Protein AF-A0A376WYZ1-F1 (afdb_monomer)

Organism: Escherichia coli (NCBI:txid562)

Secondary structure (DSSP, 8-state):
-HHHHHHHHHHHHHHHHHHHHHHHHHHHHHHHHHHHHHHHHHHHHHHHHHHHHHHHHHHHHHHHHHTT-TTTTPBPPHHHHHHHHHHHHHHHHHHS-S--TT--TTTT-----PPPBHHHHHHHHHHHHHHHHHHHHHHHHHHHHHHTT-

Solvent-accessible surface area (backbone atoms only — not comparable to full-atom values): 8487 Å² total; per-residue (Å²): 114,70,67,63,52,52,54,52,49,54,53,51,50,55,53,51,51,53,51,52,53,53,49,50,53,54,52,51,53,50,53,53,49,50,53,52,52,49,53,44,49,52,52,44,50,54,53,39,54,52,43,50,55,52,32,53,53,50,43,53,54,49,50,66,58,45,75,75,45,90,59,31,80,42,66,50,56,67,71,60,52,47,52,53,51,52,50,50,51,52,51,50,60,73,70,49,72,90,82,63,91,77,64,62,71,78,77,65,59,78,77,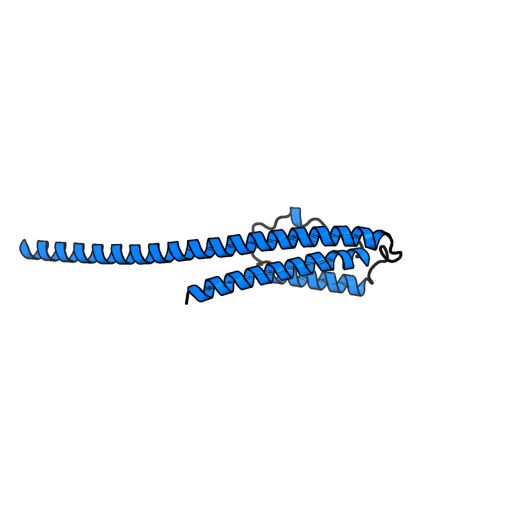71,94,69,77,56,21,48,44,59,55,58,60,45,51,51,55,50,52,40,52,52,52,41,52,50,46,50,52,50,43,52,51,56,54,53,63,73,74,107

Structure (mmCIF, N/CA/C/O backbone):
data_AF-A0A376WYZ1-F1
#
_entry.id   AF-A0A376WYZ1-F1
#
loop_
_atom_site.group_PDB
_atom_site.id
_atom_site.type_symbol
_atom_site.label_atom_id
_atom_site.label_alt_id
_atom_site.label_comp_id
_atom_site.label_asym_id
_atom_site.label_entity_id
_atom_site.label_seq_id
_atom_site.pdbx_PDB_ins_code
_atom_site.Cartn_x
_atom_site.Cartn_y
_atom_site.Cartn_z
_atom_site.occupancy
_atom_site.B_iso_or_equiv
_atom_site.auth_seq_id
_atom_site.auth_comp_id
_atom_site.auth_asym_id
_atom_site.auth_atom_id
_atom_site.pdbx_PDB_model_num
ATOM 1 N N . MET A 1 1 ? -56.264 3.426 46.922 1.00 67.12 1 MET A N 1
ATOM 2 C CA . MET A 1 1 ? -55.802 3.787 45.556 1.00 67.12 1 MET A CA 1
ATOM 3 C C . MET A 1 1 ? -54.559 4.685 45.535 1.00 67.12 1 MET A C 1
ATOM 5 O O . MET A 1 1 ? -53.682 4.413 44.728 1.00 67.12 1 MET A O 1
ATOM 9 N N . LEU A 1 2 ? -54.436 5.714 46.391 1.00 72.94 2 LEU A N 1
ATOM 10 C CA . LEU A 1 2 ? -53.303 6.664 46.359 1.00 72.94 2 LEU A CA 1
ATOM 11 C C . LEU A 1 2 ? -51.923 6.024 46.642 1.00 72.94 2 LEU A C 1
ATOM 13 O O . LEU A 1 2 ? -50.975 6.252 45.901 1.00 72.94 2 LEU A O 1
ATOM 17 N N . LEU A 1 3 ? -51.834 5.163 47.665 1.00 73.00 3 LEU A N 1
ATOM 18 C CA . LEU A 1 3 ? -50.594 4.469 48.050 1.00 73.00 3 LEU A CA 1
ATOM 19 C C . LEU A 1 3 ? -50.049 3.548 46.944 1.00 73.00 3 LEU A C 1
ATOM 21 O O . LEU A 1 3 ? -48.849 3.527 46.695 1.00 73.00 3 LEU A O 1
ATOM 25 N N . GLY A 1 4 ? -50.930 2.846 46.223 1.00 78.25 4 GLY A N 1
ATOM 26 C CA . GLY A 1 4 ? -50.535 2.000 45.090 1.00 78.25 4 GLY A CA 1
ATOM 27 C C . GLY A 1 4 ? -49.986 2.801 43.904 1.00 78.25 4 GLY A C 1
ATOM 28 O O . GLY A 1 4 ? -49.052 2.356 43.246 1.00 78.25 4 GLY A O 1
ATOM 29 N N . ARG A 1 5 ? -50.504 4.015 43.661 1.00 78.62 5 ARG A N 1
ATOM 30 C CA . ARG A 1 5 ? -49.985 4.914 42.613 1.00 78.62 5 ARG A CA 1
ATOM 31 C C . ARG A 1 5 ? -48.605 5.474 42.964 1.00 78.62 5 ARG A C 1
ATOM 33 O O . ARG A 1 5 ? -47.747 5.533 42.090 1.00 78.62 5 ARG A O 1
ATOM 40 N N . LEU A 1 6 ? -48.376 5.828 44.229 1.00 77.62 6 LEU A N 1
ATOM 41 C CA . LEU A 1 6 ? -47.072 6.300 44.712 1.00 77.62 6 LEU A CA 1
ATOM 42 C C . LEU A 1 6 ? -46.001 5.204 44.638 1.00 77.6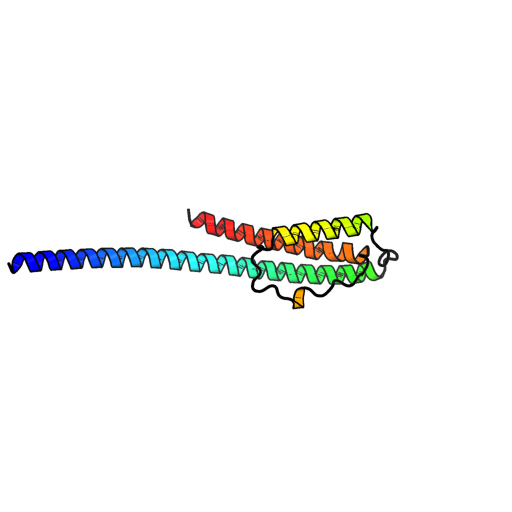2 6 LEU A C 1
ATOM 44 O O . LEU A 1 6 ? -44.900 5.460 44.156 1.00 77.62 6 LEU A O 1
ATOM 48 N N . ALA A 1 7 ? -46.337 3.972 45.033 1.00 79.19 7 ALA A N 1
ATOM 49 C CA . ALA A 1 7 ? -45.430 2.831 44.910 1.00 79.19 7 ALA A CA 1
ATOM 50 C C . ALA A 1 7 ? -45.061 2.541 43.443 1.00 79.19 7 ALA A C 1
ATOM 52 O O . ALA A 1 7 ? -43.892 2.315 43.131 1.00 79.19 7 ALA A O 1
ATOM 53 N N . ASN A 1 8 ? -46.036 2.615 42.531 1.00 84.06 8 ASN A N 1
ATOM 54 C CA . ASN A 1 8 ? -45.800 2.405 41.103 1.00 84.06 8 ASN A CA 1
ATOM 55 C C . ASN A 1 8 ? -44.944 3.527 40.481 1.00 84.06 8 ASN A C 1
ATOM 57 O O . ASN A 1 8 ? -44.079 3.259 39.651 1.00 84.06 8 ASN A O 1
ATOM 61 N N . SER A 1 9 ? -45.135 4.775 40.923 1.00 82.50 9 SER A N 1
ATOM 62 C CA . SER A 1 9 ? -44.313 5.924 40.514 1.00 82.50 9 SER A CA 1
ATOM 63 C C . SER A 1 9 ? -42.859 5.784 40.974 1.00 82.50 9 SER A C 1
ATOM 65 O O . SER A 1 9 ? -41.943 5.994 40.183 1.00 82.50 9 SER A O 1
ATOM 67 N N . ALA A 1 10 ? -42.635 5.380 42.227 1.00 86.62 10 ALA A N 1
ATOM 68 C CA . ALA A 1 10 ? -41.291 5.170 42.765 1.00 86.62 10 ALA A CA 1
ATOM 69 C C . ALA A 1 10 ? -40.564 4.002 42.072 1.00 86.62 10 ALA A C 1
ATOM 71 O O . ALA A 1 10 ? -39.362 4.076 41.821 1.00 86.62 10 ALA A O 1
ATOM 72 N N . ALA A 1 11 ? -41.287 2.933 41.723 1.00 87.50 11 ALA A N 1
ATOM 73 C CA . ALA A 1 11 ? -40.739 1.830 40.936 1.00 87.50 11 ALA A CA 1
ATOM 74 C C . ALA A 1 11 ? -40.356 2.272 39.510 1.00 87.50 11 ALA A C 1
ATOM 76 O O . ALA A 1 11 ? -39.298 1.889 39.013 1.00 87.50 11 ALA A O 1
ATOM 77 N N . GLY A 1 12 ? -41.177 3.119 38.877 1.00 88.00 12 GLY A N 1
ATOM 78 C CA . GLY A 1 12 ? -40.881 3.706 37.568 1.00 88.00 12 GLY A CA 1
ATOM 79 C C . GLY A 1 12 ? -39.640 4.604 37.577 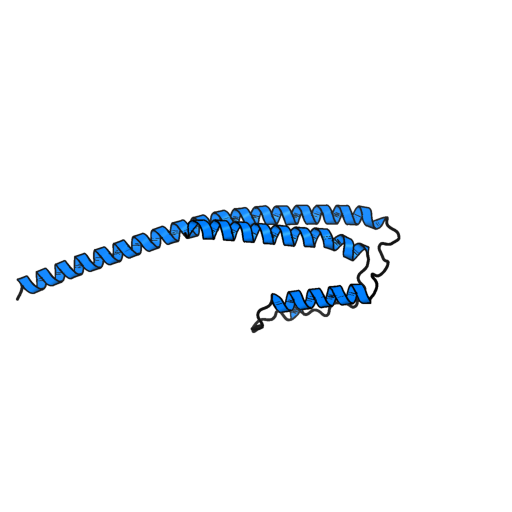1.00 88.00 12 GLY A C 1
ATOM 80 O O . GLY A 1 12 ? -38.802 4.485 36.687 1.00 88.00 12 GLY A O 1
ATOM 81 N N . GLN A 1 13 ? -39.479 5.440 38.607 1.00 88.88 13 GLN A N 1
ATOM 82 C CA . GLN A 1 13 ? -38.301 6.304 38.769 1.00 88.88 13 GLN A CA 1
ATOM 83 C C . GLN A 1 13 ? -37.008 5.496 38.926 1.00 88.88 13 GLN A C 1
ATOM 85 O O . GLN A 1 13 ? -36.051 5.739 38.198 1.00 88.88 13 GLN A O 1
ATOM 90 N N . LYS A 1 14 ? -37.005 4.472 39.790 1.00 91.44 14 LYS A N 1
ATOM 91 C CA . LYS A 1 14 ? -35.838 3.591 39.969 1.00 91.44 14 LYS A CA 1
ATOM 92 C C . LYS A 1 14 ? -35.443 2.866 38.683 1.00 91.44 14 LYS A C 1
ATOM 94 O O . LYS A 1 14 ? -34.259 2.700 38.408 1.00 91.44 14 LYS A O 1
ATOM 99 N N . LYS A 1 15 ? -36.429 2.433 37.890 1.00 92.25 15 LYS A N 1
ATOM 100 C CA . LYS A 1 15 ? -36.178 1.778 36.600 1.00 92.25 15 LYS A CA 1
ATOM 101 C C . LYS A 1 15 ? -35.555 2.746 35.586 1.00 92.25 15 LYS A C 1
ATOM 103 O O . LYS A 1 15 ? -34.621 2.363 34.892 1.00 92.25 15 LYS A O 1
ATOM 108 N N . ALA A 1 16 ? -36.041 3.987 35.530 1.00 91.38 16 ALA A N 1
ATOM 109 C CA . ALA A 1 16 ? -35.491 5.018 34.652 1.00 91.38 16 ALA A CA 1
ATOM 110 C C . ALA A 1 16 ? -34.056 5.413 35.045 1.00 91.38 16 ALA A C 1
ATOM 112 O O . ALA A 1 16 ? -33.207 5.566 34.173 1.00 91.38 16 ALA A O 1
ATOM 113 N N . GLU A 1 17 ? -33.759 5.524 36.343 1.00 92.44 17 GLU A N 1
ATOM 114 C CA . GLU A 1 17 ? -32.396 5.782 36.835 1.00 92.44 17 GLU A CA 1
ATOM 115 C C . GLU A 1 17 ? -31.427 4.661 36.441 1.00 92.44 17 GLU A C 1
ATOM 117 O O . GLU A 1 17 ? -30.357 4.939 35.906 1.00 92.44 17 GLU A O 1
ATOM 122 N N . GLN A 1 18 ? -31.828 3.395 36.612 1.00 93.00 18 GLN A N 1
ATOM 123 C CA . GLN A 1 18 ? -31.018 2.247 36.189 1.00 93.00 18 GLN A CA 1
ATOM 124 C C . GLN A 1 18 ? -30.746 2.236 34.680 1.00 93.00 18 GLN A C 1
ATOM 126 O O . GLN A 1 18 ? -29.638 1.905 34.258 1.00 93.00 18 GLN A O 1
ATOM 131 N N . GLU A 1 19 ? -31.734 2.598 33.860 1.00 93.69 19 GLU A N 1
ATOM 132 C CA . GLU A 1 19 ? -31.561 2.691 32.409 1.00 93.69 19 GLU A CA 1
ATOM 133 C C . GLU A 1 19 ? -30.590 3.814 32.025 1.00 93.69 19 GLU A C 1
ATOM 135 O O . GLU A 1 19 ? -29.683 3.594 31.223 1.00 93.69 19 GLU A O 1
ATOM 140 N N . VAL A 1 20 ? -30.732 4.994 32.635 1.00 94.56 20 VAL A N 1
ATOM 141 C CA . VAL A 1 20 ? -29.827 6.131 32.411 1.00 94.56 20 VAL A CA 1
ATOM 142 C C . VAL A 1 20 ? -28.400 5.789 32.835 1.00 94.56 20 VAL A C 1
ATOM 144 O O . VAL A 1 20 ? -27.456 6.112 32.113 1.00 94.56 20 VAL A O 1
ATOM 147 N N . ASP A 1 21 ? -28.215 5.109 33.964 1.00 94.44 21 ASP A N 1
ATOM 148 C CA . ASP A 1 21 ? -26.889 4.683 34.414 1.00 94.44 21 ASP A CA 1
ATOM 149 C C . ASP A 1 21 ? -26.279 3.627 33.483 1.00 94.44 21 ASP A C 1
ATOM 151 O O . ASP A 1 21 ? -25.097 3.720 33.142 1.00 94.44 21 ASP A O 1
ATOM 155 N N . GLY A 1 22 ? -27.086 2.686 32.981 1.00 93.50 22 GLY A N 1
ATOM 156 C CA . GLY A 1 22 ? -26.661 1.749 31.939 1.00 93.50 22 GLY A CA 1
ATOM 157 C C . GLY A 1 22 ? -26.230 2.464 30.653 1.00 93.50 22 GLY A C 1
ATOM 158 O O . GLY A 1 22 ? -25.159 2.183 30.111 1.00 93.50 22 GLY A O 1
ATOM 159 N N . GLN A 1 23 ? -27.004 3.450 30.193 1.00 93.88 23 GLN A N 1
ATOM 160 C CA . GLN A 1 23 ? -26.651 4.264 29.024 1.00 93.88 23 GLN A CA 1
ATOM 161 C C . GLN A 1 23 ? -25.356 5.057 29.245 1.00 93.88 23 GLN A C 1
ATOM 163 O O . GLN A 1 23 ? -24.499 5.091 28.362 1.00 93.88 23 GLN A O 1
ATOM 168 N N . ARG A 1 24 ? -25.164 5.654 30.428 1.00 93.81 24 ARG A N 1
ATOM 169 C CA . ARG A 1 24 ? -23.930 6.380 30.778 1.00 93.81 24 ARG A CA 1
ATOM 170 C C . ARG A 1 24 ? -22.699 5.484 30.710 1.00 93.81 24 ARG A C 1
ATOM 172 O O . ARG A 1 24 ? -21.672 5.921 30.194 1.00 93.81 24 ARG A O 1
ATOM 179 N N . GLN A 1 25 ? -22.799 4.243 31.184 1.00 93.00 25 GLN A N 1
ATOM 180 C CA . GLN A 1 25 ? -21.703 3.274 31.099 1.00 93.00 25 GLN A CA 1
ATOM 181 C C . GLN A 1 25 ? -21.359 2.930 29.646 1.00 93.00 25 GLN A C 1
ATOM 183 O O . GLN A 1 25 ? -20.184 2.947 29.279 1.00 93.00 25 GLN A O 1
ATOM 188 N N . VAL A 1 26 ? -22.370 2.691 28.802 1.00 93.31 26 VAL A N 1
ATOM 189 C CA . VAL A 1 26 ? -22.168 2.429 27.366 1.00 93.31 26 VAL A CA 1
ATOM 190 C C . VAL A 1 26 ? -21.506 3.623 26.674 1.00 93.31 26 VAL A C 1
ATOM 192 O O . VAL A 1 26 ? -20.541 3.441 25.933 1.00 93.31 26 VAL A O 1
ATOM 195 N N . ILE A 1 27 ? -21.968 4.847 26.945 1.00 93.06 27 ILE A N 1
ATOM 196 C CA . ILE A 1 27 ? -21.393 6.074 26.371 1.00 93.06 27 ILE A CA 1
ATOM 197 C C . ILE A 1 27 ? -19.937 6.252 26.816 1.00 93.06 27 ILE A C 1
ATOM 199 O O . ILE A 1 27 ? -19.079 6.550 25.986 1.00 93.06 27 ILE A O 1
ATOM 203 N N . ALA A 1 28 ? -19.640 6.044 28.101 1.00 91.44 28 ALA A N 1
ATOM 204 C CA . ALA A 1 28 ? -18.282 6.160 28.627 1.00 91.44 28 ALA A CA 1
ATOM 205 C C . ALA A 1 28 ? -17.332 5.132 27.988 1.00 91.44 28 ALA A C 1
ATOM 207 O O . ALA A 1 28 ? -16.237 5.494 27.552 1.00 91.44 28 ALA A O 1
ATOM 208 N N . ALA A 1 29 ? -17.770 3.876 27.860 1.00 90.25 29 ALA A N 1
ATOM 209 C CA . ALA A 1 29 ? -17.004 2.832 27.182 1.00 90.25 29 ALA A CA 1
ATOM 210 C C . ALA A 1 29 ? -16.780 3.164 25.697 1.00 90.25 29 ALA A C 1
ATOM 212 O O . ALA A 1 29 ? -15.668 3.026 25.184 1.00 90.25 29 ALA A O 1
ATOM 213 N N . GLN A 1 30 ? -17.808 3.666 25.009 1.00 90.00 30 GLN A N 1
ATOM 214 C CA . GLN A 1 30 ? -17.704 4.074 23.611 1.00 90.00 30 GLN A CA 1
ATOM 215 C C . GLN A 1 30 ? -16.731 5.248 23.426 1.00 90.00 30 GLN A C 1
ATOM 217 O O . GLN A 1 30 ? -15.904 5.214 22.516 1.00 90.00 30 GLN A O 1
ATOM 222 N N . ALA A 1 31 ? -16.789 6.263 24.292 1.00 92.25 31 ALA A N 1
ATOM 223 C CA . ALA A 1 31 ? -15.896 7.420 24.241 1.00 92.25 31 ALA A CA 1
ATOM 224 C C . ALA A 1 31 ? -14.428 7.027 24.473 1.00 92.25 31 ALA A C 1
ATOM 226 O O . ALA A 1 31 ? -13.546 7.496 23.751 1.00 92.25 31 ALA A O 1
ATOM 227 N N . PHE A 1 32 ? -14.169 6.129 25.431 1.00 90.62 32 PHE A N 1
ATOM 228 C CA . PHE A 1 32 ? -12.833 5.576 25.665 1.00 90.62 32 PHE A CA 1
ATOM 229 C C . PHE A 1 32 ? -12.311 4.831 24.434 1.00 90.62 32 PHE A C 1
ATOM 231 O O . PHE A 1 32 ? -11.196 5.089 23.976 1.00 90.62 32 PHE A O 1
ATOM 238 N N . ASN A 1 33 ? -13.144 3.960 23.859 1.00 90.44 33 ASN A N 1
ATOM 239 C CA . ASN A 1 33 ? -12.796 3.226 22.652 1.00 90.44 33 ASN A CA 1
ATOM 240 C C . ASN A 1 33 ? -12.444 4.194 21.518 1.00 90.44 33 ASN A C 1
ATOM 242 O O . ASN A 1 33 ? -11.337 4.109 20.992 1.00 90.44 33 ASN A O 1
ATOM 246 N N . ILE A 1 34 ? -13.321 5.153 21.190 1.00 92.19 34 ILE A N 1
ATOM 247 C CA . ILE A 1 34 ? -13.088 6.161 20.136 1.00 92.19 34 ILE A CA 1
ATOM 248 C C . ILE A 1 34 ? -11.774 6.911 20.360 1.00 92.19 34 ILE A C 1
ATOM 250 O O . ILE A 1 34 ? -10.999 7.088 19.422 1.00 92.19 34 ILE A O 1
ATOM 254 N N . ASN A 1 35 ? -11.494 7.333 21.595 1.00 93.06 35 ASN A N 1
ATOM 255 C CA . ASN A 1 35 ? -10.247 8.025 21.900 1.00 93.06 35 ASN A CA 1
ATOM 256 C C . ASN A 1 35 ? -9.024 7.160 21.558 1.00 93.06 35 ASN A C 1
ATOM 258 O O . ASN A 1 35 ? -8.086 7.644 20.926 1.00 93.06 35 ASN A O 1
ATOM 262 N N . ARG A 1 36 ? -9.066 5.869 21.899 1.00 90.94 36 ARG A N 1
ATOM 263 C CA . ARG A 1 36 ? -7.999 4.918 21.576 1.00 90.94 36 ARG A CA 1
ATOM 264 C C . ARG A 1 36 ? -7.862 4.668 20.074 1.00 90.94 36 ARG A C 1
ATOM 266 O O . ARG A 1 36 ? -6.744 4.667 19.565 1.00 90.94 36 ARG A O 1
ATOM 273 N N . PHE A 1 37 ? -8.981 4.493 19.366 1.00 93.38 37 PHE A N 1
ATOM 274 C CA . PHE A 1 37 ? -9.001 4.379 17.903 1.00 93.38 37 PHE A CA 1
ATOM 275 C C . PHE A 1 37 ? -8.298 5.573 17.253 1.00 93.38 37 PHE A C 1
ATOM 277 O O . PHE A 1 37 ? -7.428 5.380 16.407 1.00 93.38 37 PHE A O 1
ATOM 284 N N . ASN A 1 38 ? -8.631 6.791 17.688 1.00 95.00 38 ASN A N 1
ATOM 285 C CA . ASN A 1 38 ? -8.052 8.013 17.137 1.00 95.00 38 ASN A CA 1
ATOM 286 C C . ASN A 1 38 ? -6.538 8.090 17.373 1.00 95.00 38 ASN A C 1
ATOM 288 O O . ASN A 1 38 ? -5.804 8.417 16.449 1.00 95.00 38 ASN A O 1
ATOM 292 N N . GLN A 1 39 ? -6.052 7.729 18.565 1.00 95.25 39 GLN A N 1
ATOM 293 C CA . GLN A 1 39 ? -4.611 7.730 18.850 1.00 95.25 39 GLN A CA 1
ATOM 294 C C . GLN A 1 39 ? -3.834 6.764 17.945 1.00 95.25 39 GLN A C 1
ATOM 296 O O . GLN A 1 39 ? -2.794 7.131 17.395 1.00 95.25 39 GLN A O 1
ATOM 301 N N . ILE A 1 40 ? -4.346 5.541 17.771 1.00 95.06 40 ILE A N 1
ATOM 302 C CA . ILE A 1 40 ? -3.717 4.525 16.916 1.00 95.06 40 ILE A CA 1
ATOM 303 C C . ILE A 1 40 ? -3.755 4.978 15.453 1.00 95.06 40 ILE A C 1
ATOM 305 O O . ILE A 1 40 ? -2.734 4.926 14.770 1.00 95.06 40 ILE A O 1
ATOM 309 N N . ALA A 1 41 ? -4.897 5.490 14.987 1.00 94.81 41 ALA A N 1
ATOM 310 C CA . ALA A 1 41 ? -5.037 6.011 13.632 1.00 94.81 41 ALA A CA 1
ATOM 311 C C . ALA A 1 41 ? -4.075 7.179 13.362 1.00 94.81 41 ALA A C 1
ATOM 313 O O . ALA A 1 41 ? -3.388 7.176 12.341 1.00 94.81 41 ALA A O 1
ATOM 314 N N . ASP A 1 42 ? -3.965 8.140 14.282 1.00 97.00 42 ASP A N 1
ATOM 315 C CA . ASP A 1 42 ? -3.049 9.278 14.162 1.00 97.00 42 ASP A CA 1
ATOM 316 C C . ASP A 1 42 ? -1.590 8.827 14.094 1.00 97.00 42 ASP A C 1
ATOM 318 O O . ASP A 1 42 ? -0.824 9.313 13.255 1.00 97.00 42 ASP A O 1
ATOM 322 N N . TYR A 1 43 ? -1.197 7.883 14.951 1.00 96.25 43 TYR A N 1
ATOM 323 C CA . TYR A 1 43 ? 0.147 7.316 14.934 1.00 96.25 43 TYR A CA 1
ATOM 324 C C . TYR A 1 43 ? 0.441 6.600 13.608 1.00 96.25 43 TYR A C 1
ATOM 326 O O . TYR A 1 43 ? 1.449 6.892 12.959 1.00 96.25 43 TYR A O 1
ATOM 334 N N . THR A 1 44 ? -0.458 5.715 13.165 1.00 96.69 44 THR A N 1
ATOM 335 C CA . THR A 1 44 ? -0.326 4.994 11.893 1.00 96.69 44 THR A CA 1
ATOM 336 C C . THR A 1 44 ? -0.255 5.956 10.709 1.00 96.69 44 THR A C 1
ATOM 338 O O . THR A 1 44 ? 0.591 5.777 9.835 1.00 96.69 44 THR A O 1
ATOM 341 N N . ASN A 1 45 ? -1.089 6.998 10.686 1.00 96.44 45 ASN A N 1
ATOM 342 C CA . ASN A 1 45 ? -1.094 7.991 9.614 1.00 96.44 45 ASN A CA 1
ATOM 343 C C . ASN A 1 45 ? 0.228 8.756 9.551 1.00 96.44 45 ASN A C 1
ATOM 345 O O . ASN A 1 45 ? 0.819 8.852 8.478 1.00 96.44 45 ASN A O 1
ATOM 349 N N . ARG A 1 46 ? 0.739 9.230 10.694 1.00 97.12 46 ARG A N 1
ATOM 350 C CA . ARG A 1 46 ? 2.041 9.913 10.754 1.00 97.12 46 ARG A CA 1
ATOM 351 C C . ARG A 1 46 ? 3.173 9.012 10.269 1.00 97.12 46 ARG A C 1
ATOM 353 O O . ARG A 1 46 ? 4.005 9.460 9.485 1.00 97.12 46 ARG A O 1
ATOM 360 N N . ASN A 1 47 ? 3.191 7.750 10.697 1.00 97.00 47 ASN A N 1
ATOM 361 C CA . ASN A 1 47 ? 4.209 6.800 10.256 1.00 97.00 47 ASN A CA 1
ATOM 362 C C . ASN A 1 47 ? 4.120 6.537 8.744 1.00 97.00 47 ASN A C 1
ATOM 364 O O . ASN A 1 47 ? 5.125 6.549 8.040 1.00 97.00 47 ASN A O 1
ATOM 368 N N . ASN A 1 48 ? 2.904 6.377 8.223 1.00 96.94 48 ASN A N 1
ATOM 369 C CA . ASN A 1 48 ? 2.671 6.162 6.800 1.00 96.94 48 ASN A CA 1
ATOM 370 C C . ASN A 1 48 ? 3.077 7.375 5.948 1.00 96.94 48 ASN A C 1
ATOM 372 O O . ASN A 1 48 ? 3.633 7.184 4.870 1.00 96.94 48 ASN A O 1
ATOM 376 N N . SER A 1 49 ? 2.888 8.603 6.443 1.00 97.44 49 SER A N 1
ATOM 377 C CA . SER A 1 49 ? 3.398 9.810 5.778 1.00 97.44 49 SER A CA 1
ATOM 378 C C . SER A 1 49 ? 4.928 9.850 5.717 1.00 97.44 49 SER A C 1
ATOM 380 O O . SER A 1 49 ? 5.489 10.291 4.717 1.00 97.44 49 SER A O 1
ATOM 382 N N . LEU A 1 50 ? 5.620 9.375 6.759 1.00 97.81 50 LEU A N 1
ATOM 383 C CA . LEU A 1 50 ? 7.084 9.266 6.743 1.00 97.81 50 LEU A CA 1
ATOM 384 C C . LEU A 1 50 ? 7.564 8.208 5.743 1.00 97.81 50 LEU A C 1
ATOM 386 O O . LEU A 1 50 ? 8.561 8.425 5.055 1.00 97.81 50 LEU A O 1
ATOM 390 N N . ILE A 1 51 ? 6.844 7.089 5.633 1.00 98.00 51 ILE A N 1
ATOM 391 C CA . ILE A 1 51 ? 7.118 6.047 4.635 1.00 98.00 51 ILE A CA 1
ATOM 392 C C . ILE A 1 51 ? 6.967 6.602 3.215 1.00 98.00 51 ILE A C 1
ATOM 394 O O . ILE A 1 51 ? 7.846 6.358 2.387 1.00 98.00 51 ILE A O 1
ATOM 398 N N . ASP A 1 52 ? 5.915 7.384 2.949 1.00 96.25 52 ASP A N 1
ATOM 399 C CA . ASP A 1 52 ? 5.715 8.038 1.649 1.00 96.25 52 ASP A CA 1
ATOM 400 C C . ASP A 1 52 ? 6.883 8.981 1.323 1.00 96.25 52 ASP A C 1
ATOM 402 O O . ASP A 1 52 ? 7.526 8.825 0.287 1.00 96.25 52 ASP A O 1
ATOM 406 N N . ALA A 1 53 ? 7.245 9.878 2.247 1.00 97.56 53 ALA A N 1
ATOM 407 C CA . ALA A 1 53 ? 8.357 10.809 2.043 1.00 97.56 53 ALA A CA 1
ATOM 408 C C . ALA A 1 53 ? 9.697 10.086 1.800 1.00 97.56 53 ALA A C 1
ATOM 410 O O . ALA A 1 53 ? 10.477 10.467 0.926 1.00 97.56 53 ALA A O 1
ATOM 411 N N . ASN A 1 54 ? 9.968 9.014 2.548 1.00 97.19 54 ASN A N 1
ATOM 412 C CA . ASN A 1 54 ? 11.174 8.210 2.365 1.00 97.19 54 ASN A CA 1
ATOM 413 C C . ASN A 1 54 ? 11.169 7.454 1.025 1.00 97.19 54 ASN A C 1
ATOM 415 O O . ASN A 1 54 ? 12.206 7.335 0.366 1.00 97.19 54 ASN A O 1
ATOM 419 N N . SER A 1 55 ? 10.007 6.943 0.615 1.00 97.69 55 SER A N 1
ATOM 420 C CA . SER A 1 55 ? 9.815 6.314 -0.690 1.00 97.69 55 SER A CA 1
ATOM 421 C C . SER A 1 55 ? 10.095 7.296 -1.821 1.00 97.69 55 SER A C 1
ATOM 423 O O . SER A 1 55 ? 10.891 6.977 -2.704 1.00 97.69 55 SER A O 1
ATOM 425 N N . ASP A 1 56 ? 9.526 8.498 -1.759 1.00 96.56 56 ASP A N 1
ATOM 426 C CA . ASP A 1 56 ? 9.714 9.535 -2.775 1.00 96.56 56 ASP A CA 1
ATOM 427 C C . ASP A 1 56 ? 11.179 9.965 -2.886 1.00 96.56 56 ASP A C 1
ATOM 429 O O . ASP A 1 56 ? 11.723 10.011 -3.992 1.00 96.56 56 ASP A O 1
ATOM 433 N N . ASN A 1 57 ? 11.854 10.180 -1.752 1.00 97.50 57 ASN A N 1
ATOM 434 C CA . ASN A 1 57 ? 13.288 10.484 -1.729 1.00 97.50 57 ASN A CA 1
ATOM 435 C C . ASN A 1 57 ? 14.111 9.373 -2.393 1.00 97.50 57 ASN A C 1
ATOM 437 O O . ASN A 1 57 ? 14.944 9.644 -3.256 1.00 97.50 57 ASN A O 1
ATOM 441 N N . THR A 1 58 ? 13.825 8.112 -2.059 1.00 97.12 58 THR A N 1
ATOM 442 C CA . THR A 1 58 ? 14.518 6.964 -2.663 1.00 97.12 58 THR A CA 1
ATOM 443 C C . THR A 1 58 ? 14.258 6.884 -4.173 1.00 97.12 58 THR A C 1
ATOM 445 O O . THR A 1 58 ? 15.160 6.576 -4.947 1.00 97.12 58 THR A O 1
ATOM 448 N N . VAL A 1 59 ? 13.035 7.176 -4.630 1.00 97.44 59 VAL A N 1
ATOM 449 C CA . VAL A 1 59 ? 12.706 7.192 -6.064 1.00 97.44 59 VAL A CA 1
ATOM 450 C C . VAL A 1 59 ? 13.465 8.307 -6.789 1.00 97.44 59 VAL A C 1
ATOM 452 O O . VAL A 1 59 ? 13.914 8.093 -7.916 1.00 97.44 59 VAL A O 1
ATOM 455 N N . ILE A 1 60 ? 13.637 9.478 -6.168 1.00 96.88 60 ILE A N 1
ATOM 456 C CA . ILE A 1 60 ? 14.465 10.564 -6.715 1.00 96.88 60 ILE A CA 1
ATOM 457 C C . ILE A 1 60 ? 15.918 10.096 -6.861 1.00 96.88 60 ILE A C 1
ATOM 459 O O . ILE A 1 60 ? 16.484 10.216 -7.947 1.00 96.88 60 ILE A O 1
ATOM 463 N N . GLU A 1 61 ? 16.493 9.491 -5.821 1.00 97.19 61 GLU A N 1
ATOM 464 C CA . GLU A 1 61 ? 17.852 8.933 -5.874 1.00 97.19 61 GLU A CA 1
ATOM 465 C C . GLU A 1 61 ? 17.993 7.879 -6.979 1.00 97.19 61 GLU A C 1
ATOM 467 O O . GLU A 1 61 ? 18.945 7.904 -7.763 1.00 97.19 61 GLU A O 1
ATOM 472 N N . TYR A 1 62 ? 17.017 6.979 -7.101 1.00 96.25 62 TYR A N 1
ATOM 473 C CA . TYR A 1 62 ? 17.029 5.946 -8.133 1.00 96.25 62 TYR A CA 1
ATOM 474 C C . TYR A 1 62 ? 16.944 6.543 -9.533 1.00 96.25 62 TYR A C 1
ATOM 476 O O . TYR A 1 62 ? 17.639 6.062 -10.424 1.00 96.25 62 TYR A O 1
ATOM 484 N N . ARG A 1 63 ? 16.161 7.606 -9.747 1.00 96.06 63 ARG A N 1
ATOM 485 C CA . ARG A 1 63 ? 16.124 8.305 -11.043 1.00 96.06 63 ARG A CA 1
ATOM 486 C C . ARG A 1 63 ? 17.490 8.881 -11.413 1.00 96.06 63 ARG A C 1
ATOM 488 O O . ARG A 1 63 ? 17.900 8.738 -12.563 1.00 96.06 63 ARG A O 1
ATOM 495 N N . GLU A 1 64 ? 18.211 9.467 -10.460 1.00 96.12 64 GLU A N 1
ATOM 496 C CA . GLU A 1 64 ? 19.552 10.018 -10.706 1.00 96.12 64 GLU A CA 1
ATOM 497 C C . GLU A 1 64 ? 20.584 8.942 -11.071 1.00 96.12 64 GLU A C 1
ATOM 499 O O . GLU A 1 64 ? 21.435 9.160 -11.942 1.00 96.12 64 GLU A O 1
ATOM 504 N N . ILE A 1 65 ? 20.490 7.766 -10.445 1.00 95.38 65 ILE A N 1
ATOM 505 C CA . ILE A 1 65 ? 21.328 6.605 -10.771 1.00 95.38 65 ILE A CA 1
ATOM 506 C C . ILE A 1 65 ? 20.966 6.077 -12.165 1.00 95.38 65 ILE A C 1
ATOM 508 O O . ILE A 1 65 ? 21.817 5.995 -13.052 1.00 95.38 65 ILE A O 1
ATOM 512 N N . LEU A 1 66 ? 19.684 5.777 -12.375 1.00 95.00 66 LEU A N 1
ATOM 513 C CA . LEU A 1 66 ? 19.178 5.107 -13.570 1.00 95.00 66 LEU A CA 1
ATOM 514 C C . LEU A 1 66 ? 19.314 5.941 -14.846 1.00 95.00 66 LEU A C 1
ATOM 516 O O . LEU A 1 66 ? 19.456 5.371 -15.924 1.00 95.00 66 LEU A O 1
ATOM 520 N N . ARG A 1 67 ? 19.360 7.278 -14.755 1.00 92.81 67 ARG A N 1
ATOM 521 C CA . ARG A 1 67 ? 19.575 8.151 -15.926 1.00 92.81 67 ARG A CA 1
ATOM 522 C C . ARG A 1 67 ? 20.897 7.871 -16.656 1.00 92.81 67 ARG A C 1
ATOM 524 O O . ARG A 1 67 ? 21.071 8.290 -17.798 1.00 92.81 67 ARG A O 1
ATOM 531 N N . ARG A 1 68 ? 21.858 7.214 -16.000 1.00 93.62 68 ARG A N 1
ATOM 532 C CA . ARG A 1 68 ? 23.164 6.859 -16.582 1.00 93.62 68 ARG A CA 1
ATOM 533 C C . ARG A 1 68 ? 23.168 5.468 -17.219 1.00 93.62 68 ARG A C 1
ATOM 535 O O . ARG A 1 68 ? 24.123 5.131 -17.919 1.00 93.62 68 ARG A O 1
ATOM 542 N N . GLU A 1 69 ? 22.120 4.682 -16.996 1.00 95.25 69 GLU A N 1
ATOM 543 C CA . GLU A 1 69 ? 22.034 3.303 -17.456 1.00 95.25 69 GLU A CA 1
ATOM 544 C C . GLU A 1 69 ? 21.568 3.223 -18.908 1.00 95.25 69 GLU A C 1
ATOM 546 O O . GLU A 1 69 ? 20.545 3.779 -19.302 1.00 95.25 69 GLU A O 1
ATOM 551 N N . LYS A 1 70 ? 22.306 2.470 -19.728 1.00 91.75 70 LYS A N 1
ATOM 552 C CA . LYS A 1 70 ? 22.011 2.335 -21.167 1.00 91.75 70 LYS A CA 1
ATOM 553 C C . LYS A 1 70 ? 20.763 1.503 -21.459 1.00 91.75 70 LYS A C 1
ATOM 555 O O . LYS A 1 70 ? 20.231 1.564 -22.561 1.00 91.75 70 LYS A O 1
ATOM 560 N N . THR A 1 71 ? 20.324 0.695 -20.500 1.00 91.81 71 THR A N 1
ATOM 561 C CA . THR A 1 71 ? 19.167 -0.201 -20.630 1.00 91.81 71 THR A CA 1
ATOM 562 C C . THR A 1 71 ? 17.852 0.465 -20.232 1.00 91.81 71 THR A C 1
ATOM 564 O O . THR A 1 71 ? 16.804 -0.171 -20.304 1.00 91.81 71 THR A O 1
ATOM 567 N N . CYS A 1 72 ? 17.890 1.732 -19.814 1.00 87.50 72 CYS A N 1
ATOM 568 C CA . CYS A 1 72 ? 16.781 2.391 -19.137 1.00 87.50 72 CYS A CA 1
ATOM 569 C C . CYS A 1 72 ? 15.502 2.477 -19.981 1.00 87.50 72 CYS A C 1
ATOM 571 O O . CYS A 1 72 ? 14.405 2.205 -19.484 1.00 87.50 72 CYS A O 1
ATOM 573 N N . ASP A 1 73 ? 15.671 2.762 -21.272 1.00 89.75 73 ASP A N 1
ATOM 574 C CA . ASP A 1 73 ? 14.586 2.909 -22.246 1.00 89.75 73 ASP A CA 1
ATOM 575 C C . ASP A 1 73 ? 14.253 1.604 -22.981 1.00 89.75 73 ASP A C 1
ATOM 577 O O . ASP A 1 73 ? 13.363 1.580 -23.832 1.00 89.75 73 ASP A 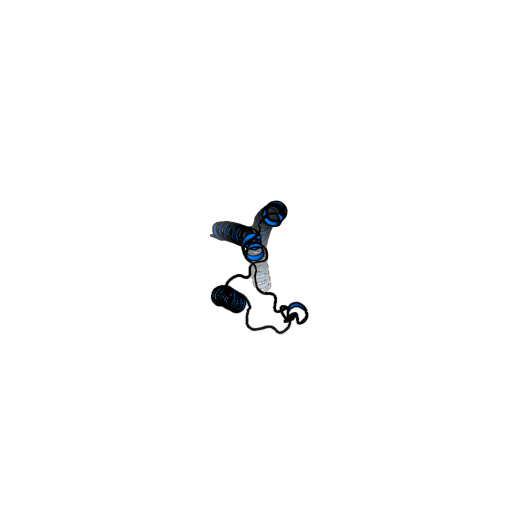O 1
ATOM 581 N N . LEU A 1 74 ? 14.950 0.501 -22.675 1.00 93.62 74 LEU A N 1
ATOM 582 C CA . LEU A 1 74 ? 14.626 -0.782 -23.286 1.00 93.62 74 LEU A CA 1
ATOM 583 C C . LEU A 1 74 ? 13.243 -1.246 -22.796 1.00 93.62 74 LEU A C 1
ATOM 585 O O . LEU A 1 74 ? 12.965 -1.194 -21.589 1.00 93.62 74 LEU A O 1
ATOM 589 N N . PRO A 1 75 ? 12.370 -1.706 -23.708 1.00 94.12 75 PRO A N 1
ATOM 590 C CA . PRO A 1 75 ? 11.058 -2.199 -23.332 1.00 94.12 75 PRO A CA 1
ATOM 591 C C . PRO A 1 75 ? 11.186 -3.533 -22.593 1.00 94.12 75 PRO A C 1
ATOM 593 O O . PRO A 1 75 ? 11.975 -4.404 -22.969 1.00 94.12 75 PRO A O 1
ATOM 596 N N . VAL A 1 76 ? 10.366 -3.708 -21.561 1.00 92.56 76 VAL A N 1
ATOM 597 C CA . VAL A 1 76 ? 10.105 -5.020 -20.968 1.00 92.56 76 VAL A CA 1
ATOM 598 C C . VAL A 1 76 ? 9.402 -5.887 -22.026 1.00 92.56 76 VAL A C 1
ATOM 600 O O . VAL A 1 76 ? 8.517 -5.376 -22.717 1.00 92.56 76 VAL A O 1
ATOM 603 N N . PRO A 1 77 ? 9.759 -7.180 -22.172 1.00 94.12 77 PRO A N 1
ATOM 604 C CA . PRO A 1 77 ? 9.075 -8.093 -23.084 1.00 94.12 77 PRO A CA 1
ATOM 605 C C . PRO A 1 77 ? 7.548 -8.058 -22.932 1.00 94.12 77 PRO A C 1
ATOM 607 O O . PRO A 1 77 ? 7.019 -7.982 -21.821 1.00 94.12 77 PRO A O 1
ATOM 610 N N . ALA A 1 78 ? 6.839 -8.079 -24.063 1.00 89.38 78 ALA A N 1
ATOM 611 C CA . ALA A 1 78 ? 5.399 -7.826 -24.110 1.00 89.38 78 ALA A CA 1
ATOM 612 C C . ALA A 1 78 ? 4.569 -8.874 -23.351 1.00 89.38 78 ALA A C 1
ATOM 614 O O . ALA A 1 78 ? 3.544 -8.537 -22.765 1.00 89.38 78 ALA A O 1
ATOM 615 N N . ASP A 1 79 ? 5.023 -10.124 -23.331 1.00 87.88 79 ASP A N 1
ATOM 616 C CA . ASP A 1 79 ? 4.444 -11.217 -22.548 1.00 87.88 79 ASP A CA 1
ATOM 617 C C . ASP A 1 79 ? 4.535 -10.947 -21.038 1.00 87.88 79 ASP A C 1
ATOM 619 O O . ASP A 1 79 ? 3.545 -11.089 -20.318 1.00 87.88 79 ASP A O 1
ATOM 623 N N . VAL A 1 80 ? 5.688 -10.470 -20.566 1.00 93.12 80 VAL A N 1
ATOM 624 C CA . VAL A 1 80 ? 5.896 -10.092 -19.162 1.00 93.12 80 VAL A CA 1
ATOM 625 C C . VAL A 1 80 ? 5.065 -8.860 -18.797 1.00 93.12 80 VAL A C 1
ATOM 627 O O . VAL A 1 80 ? 4.351 -8.872 -17.792 1.00 93.12 80 VAL A O 1
ATOM 630 N N . ALA A 1 81 ? 5.119 -7.802 -19.612 1.00 90.62 81 ALA A N 1
ATOM 631 C CA . ALA A 1 81 ? 4.349 -6.580 -19.377 1.00 90.62 81 ALA A CA 1
ATOM 632 C C . ALA A 1 81 ? 2.831 -6.846 -19.406 1.00 90.62 81 ALA A C 1
ATOM 634 O O . ALA A 1 81 ? 2.097 -6.337 -18.557 1.00 90.62 81 ALA A O 1
ATOM 635 N N . GLY A 1 82 ? 2.372 -7.694 -20.333 1.00 87.06 82 GLY A N 1
ATOM 636 C CA . GLY A 1 82 ? 0.985 -8.144 -20.423 1.00 87.06 82 GLY A CA 1
ATOM 637 C C . GLY A 1 82 ? 0.539 -8.916 -19.182 1.00 87.06 82 GLY A C 1
ATOM 638 O O . GLY A 1 82 ? -0.506 -8.597 -18.614 1.00 87.06 82 GLY A O 1
ATOM 639 N N . GLY A 1 83 ? 1.356 -9.855 -18.695 1.00 89.44 83 GLY A N 1
ATOM 640 C CA . GLY A 1 83 ? 1.064 -10.597 -17.464 1.00 89.44 83 GLY A CA 1
ATOM 641 C C . GLY A 1 83 ? 0.981 -9.703 -16.217 1.00 89.44 83 GLY A C 1
ATOM 642 O O . GLY A 1 83 ? 0.098 -9.886 -15.377 1.00 89.44 83 GLY A O 1
ATOM 643 N N . LEU A 1 84 ? 1.852 -8.692 -16.102 1.00 91.44 84 LEU A N 1
ATOM 644 C CA . LEU A 1 84 ? 1.795 -7.702 -15.015 1.00 91.44 84 LEU A CA 1
ATOM 645 C C . LEU A 1 84 ? 0.530 -6.834 -15.081 1.00 91.44 84 LEU A C 1
ATOM 647 O O . LEU A 1 84 ? -0.077 -6.542 -14.044 1.00 91.44 84 LEU A O 1
ATOM 651 N N . LEU A 1 85 ? 0.114 -6.437 -16.286 1.00 88.19 85 LEU A N 1
ATOM 652 C CA . LEU A 1 85 ? -1.119 -5.681 -16.491 1.00 88.19 85 LEU A CA 1
ATOM 653 C C . LEU A 1 85 ? -2.350 -6.518 -16.121 1.00 88.19 85 LEU A C 1
ATOM 655 O O . LEU A 1 85 ? -3.222 -6.039 -15.395 1.00 88.19 85 LEU A O 1
ATOM 659 N N . GLU A 1 86 ? -2.402 -7.778 -16.555 1.00 87.75 86 GLU A N 1
ATOM 660 C CA . GLU A 1 86 ? -3.475 -8.709 -16.195 1.00 87.75 86 GLU A CA 1
ATOM 661 C C . GLU A 1 86 ? -3.561 -8.899 -14.675 1.00 87.75 86 GLU A C 1
ATOM 663 O O . GLU A 1 86 ? -4.643 -8.787 -14.090 1.00 87.75 86 GLU A O 1
ATOM 668 N N . TYR A 1 87 ? -2.419 -9.110 -14.012 1.00 89.88 87 TYR A N 1
ATOM 669 C CA . TYR A 1 87 ? -2.373 -9.243 -12.558 1.00 89.88 87 TYR A CA 1
ATOM 670 C C . TYR A 1 87 ? -2.893 -7.982 -11.857 1.00 89.88 87 TYR A C 1
ATOM 672 O O . TYR A 1 87 ? -3.714 -8.074 -10.943 1.00 89.88 87 TYR A O 1
ATOM 680 N N . THR A 1 88 ? -2.457 -6.804 -12.309 1.00 87.00 88 THR A N 1
ATOM 681 C CA . THR A 1 88 ? -2.924 -5.506 -11.796 1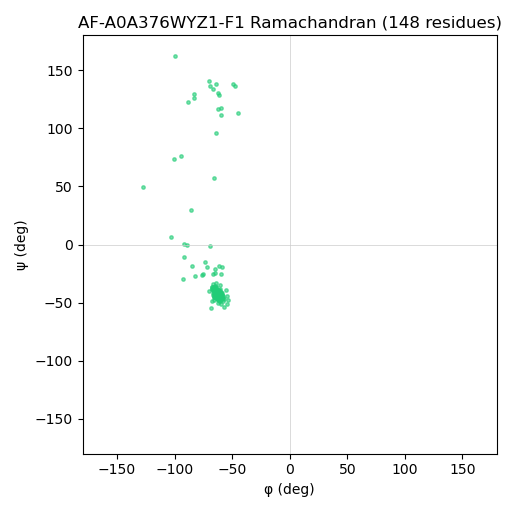.00 87.00 88 THR A CA 1
ATOM 682 C C . THR A 1 88 ? -4.435 -5.345 -11.955 1.00 87.00 88 THR A C 1
ATOM 684 O O . THR A 1 88 ? -5.116 -4.921 -11.020 1.00 87.00 88 THR A O 1
ATOM 687 N N . ASN A 1 89 ? -4.984 -5.727 -13.110 1.00 85.38 89 ASN A N 1
ATOM 688 C CA . ASN A 1 89 ? -6.422 -5.675 -13.365 1.00 85.38 89 ASN A CA 1
ATOM 689 C C . ASN A 1 89 ? -7.199 -6.634 -12.462 1.00 85.38 89 ASN A C 1
ATOM 691 O O . ASN A 1 89 ? -8.221 -6.242 -11.901 1.00 85.38 89 ASN A O 1
ATOM 695 N N . ARG A 1 90 ? -6.690 -7.852 -12.243 1.00 88.12 90 ARG A N 1
ATOM 696 C CA . ARG A 1 90 ? -7.287 -8.798 -11.292 1.00 88.12 90 ARG A CA 1
ATOM 697 C C . ARG A 1 90 ? -7.260 -8.259 -9.863 1.00 88.12 90 ARG A C 1
ATOM 699 O O . ARG A 1 90 ? -8.256 -8.379 -9.155 1.00 88.12 90 ARG A O 1
ATOM 706 N N . LEU A 1 91 ? -6.151 -7.645 -9.449 1.00 87.88 91 LEU A N 1
ATOM 707 C CA . LEU A 1 91 ? -6.037 -7.027 -8.129 1.00 87.88 91 LEU A CA 1
ATOM 708 C C . LEU A 1 91 ? -7.066 -5.900 -7.963 1.00 87.88 91 LEU A C 1
ATOM 710 O O . LEU A 1 91 ? -7.810 -5.899 -6.984 1.00 87.88 91 LEU A O 1
ATOM 714 N N . ARG A 1 92 ? -7.174 -5.000 -8.950 1.00 85.25 92 ARG A N 1
ATOM 715 C CA . ARG A 1 92 ? -8.191 -3.937 -8.967 1.00 85.25 92 ARG A CA 1
ATOM 716 C C . ARG A 1 92 ? -9.605 -4.515 -8.890 1.00 85.25 92 ARG A C 1
ATOM 718 O O . ARG A 1 92 ? -10.378 -4.082 -8.043 1.00 85.25 92 ARG A O 1
ATOM 725 N N . ALA A 1 93 ? -9.924 -5.509 -9.715 1.00 83.94 93 ALA A N 1
ATOM 726 C CA . ALA A 1 93 ? -11.235 -6.155 -9.714 1.00 83.94 93 ALA A CA 1
ATOM 727 C C . ALA A 1 93 ? -11.565 -6.822 -8.367 1.00 83.94 93 ALA A C 1
ATOM 729 O O . ALA A 1 93 ? -12.715 -6.807 -7.950 1.00 83.94 93 ALA A O 1
ATOM 730 N N . SER A 1 94 ? -10.567 -7.375 -7.666 1.00 83.50 94 SER A N 1
ATOM 731 C CA . SER A 1 94 ? -10.765 -7.971 -6.336 1.00 83.50 94 SER A CA 1
ATOM 732 C C . SER A 1 94 ? -10.938 -6.945 -5.211 1.00 83.50 94 SER A C 1
ATOM 734 O O . SER A 1 94 ? -11.526 -7.266 -4.182 1.00 83.50 94 SER A O 1
ATOM 736 N N . ALA A 1 95 ? -10.410 -5.730 -5.391 1.00 81.38 95 ALA A N 1
ATOM 737 C CA . ALA A 1 95 ? -10.441 -4.668 -4.388 1.00 81.38 95 ALA A CA 1
ATOM 738 C C . ALA A 1 95 ? -11.654 -3.736 -4.536 1.00 81.38 95 ALA A C 1
ATOM 740 O O . ALA A 1 95 ? -12.118 -3.172 -3.548 1.00 81.38 95 ALA A O 1
ATOM 741 N N . MET A 1 96 ? -12.163 -3.561 -5.758 1.00 78.75 96 MET A N 1
ATOM 742 C CA . MET A 1 96 ? -13.326 -2.722 -6.041 1.00 78.75 96 MET A CA 1
ATOM 743 C C . MET A 1 96 ? -14.612 -3.511 -5.777 1.00 78.75 96 MET A C 1
ATOM 745 O O . MET A 1 96 ? -14.814 -4.591 -6.330 1.00 78.75 96 MET A O 1
ATOM 749 N N . HIS A 1 97 ? -15.511 -2.966 -4.957 1.00 63.00 97 HIS A N 1
ATOM 750 C CA . HIS A 1 97 ? -16.874 -3.486 -4.876 1.00 63.00 97 HIS A CA 1
ATOM 751 C C . HIS A 1 97 ? -17.605 -3.170 -6.191 1.00 63.00 97 HIS A C 1
ATOM 753 O O . HIS A 1 97 ? -17.485 -2.066 -6.711 1.00 63.00 97 HIS A O 1
ATOM 759 N N . THR A 1 98 ? -18.356 -4.129 -6.741 1.00 59.28 98 THR A N 1
ATOM 760 C CA . THR A 1 98 ? -19.030 -4.007 -8.052 1.00 59.28 98 THR A CA 1
ATOM 761 C C . THR A 1 98 ? -20.188 -3.006 -8.078 1.00 59.28 98 THR A C 1
ATOM 763 O O . THR A 1 98 ? -20.814 -2.835 -9.119 1.00 59.28 98 THR A O 1
ATOM 766 N N . ASP A 1 99 ? -20.499 -2.365 -6.952 1.00 54.50 99 ASP A N 1
ATOM 767 C CA . ASP A 1 99 ? -21.575 -1.386 -6.835 1.00 54.50 99 ASP A CA 1
ATOM 768 C C . ASP A 1 99 ? -21.001 0.027 -7.025 1.00 54.50 99 ASP A C 1
ATOM 770 O O . ASP A 1 99 ? -20.718 0.754 -6.075 1.00 54.50 99 ASP A O 1
ATOM 774 N N . SER A 1 100 ? -20.714 0.386 -8.279 1.00 54.47 100 SER A N 1
ATOM 775 C CA . SER A 1 100 ? -20.145 1.688 -8.635 1.00 54.47 100 SER A CA 1
ATOM 776 C C . SER A 1 100 ? -21.228 2.627 -9.175 1.00 54.47 100 SER A C 1
ATOM 778 O O . SER A 1 100 ? -21.294 2.888 -10.376 1.00 54.47 100 SER A O 1
ATOM 780 N N . GLY A 1 101 ? -22.090 3.136 -8.290 1.00 54.50 101 GLY A N 1
ATOM 781 C CA . GLY A 1 101 ? -22.982 4.258 -8.620 1.00 54.50 101 GLY A CA 1
ATOM 782 C C . GLY A 1 101 ? -22.220 5.560 -8.916 1.00 54.50 101 GLY A C 1
ATOM 783 O O . GLY A 1 101 ? -22.696 6.379 -9.691 1.00 54.50 101 GLY A O 1
ATOM 784 N N . ASP A 1 102 ? -21.005 5.684 -8.369 1.00 51.62 102 ASP A N 1
ATOM 785 C CA . ASP A 1 102 ? -20.116 6.847 -8.477 1.00 51.62 102 ASP A CA 1
ATOM 786 C C . ASP A 1 102 ? -18.715 6.431 -8.969 1.00 51.62 102 ASP A C 1
ATOM 788 O O . ASP A 1 102 ? -17.694 6.750 -8.357 1.00 51.62 102 ASP A O 1
ATOM 792 N N . ALA A 1 103 ? -18.636 5.648 -10.051 1.00 55.78 103 ALA A N 1
ATOM 793 C CA . ALA A 1 103 ? -17.349 5.449 -10.715 1.00 55.78 103 ALA A CA 1
ATOM 794 C C . ALA A 1 103 ? -16.849 6.810 -11.230 1.00 55.78 103 ALA A C 1
ATOM 796 O O . ALA A 1 103 ? -17.492 7.423 -12.082 1.00 55.78 103 ALA A O 1
ATOM 797 N N . ASP A 1 104 ? -15.712 7.286 -10.714 1.00 50.97 104 ASP A N 1
ATOM 798 C CA . ASP A 1 104 ? -15.056 8.493 -11.216 1.00 50.97 104 ASP A CA 1
ATOM 799 C C . ASP A 1 104 ? -14.601 8.263 -12.664 1.00 50.97 104 ASP A C 1
ATOM 801 O O . ASP A 1 104 ? -13.538 7.696 -12.930 1.00 50.97 104 ASP A O 1
ATOM 805 N N . ALA A 1 105 ? -15.433 8.705 -13.608 1.00 50.97 105 ALA A N 1
ATOM 806 C CA . ALA A 1 105 ? -15.179 8.597 -15.038 1.00 50.97 105 ALA A CA 1
ATOM 807 C C . ALA A 1 105 ? -13.907 9.351 -15.475 1.00 50.97 105 ALA A C 1
ATOM 809 O O . ALA A 1 105 ? -13.365 9.051 -16.536 1.00 50.97 105 ALA A O 1
ATOM 810 N N . ALA A 1 106 ? -13.392 10.298 -14.675 1.00 49.00 106 ALA A N 1
ATOM 811 C CA . ALA A 1 106 ? -12.129 10.979 -14.972 1.00 49.00 106 ALA A CA 1
ATOM 812 C C . ALA A 1 106 ? -10.899 10.095 -14.678 1.00 49.00 106 ALA A C 1
ATOM 814 O O . ALA A 1 106 ? -9.856 10.245 -15.326 1.00 49.00 106 ALA A O 1
ATOM 815 N N . GLY A 1 107 ? -11.030 9.137 -13.752 1.00 43.28 107 GLY A N 1
ATOM 816 C CA . GLY A 1 107 ? -10.020 8.116 -13.462 1.00 43.28 107 GLY A CA 1
ATOM 817 C C . GLY A 1 107 ? -9.914 7.028 -14.536 1.00 43.28 107 GLY A C 1
ATOM 818 O O . GLY A 1 107 ? -8.902 6.330 -14.594 1.00 43.28 107 GLY A O 1
ATOM 819 N N . ASP A 1 108 ? -10.911 6.931 -15.421 1.00 43.38 108 ASP A N 1
ATOM 820 C CA . ASP A 1 108 ? -10.948 6.029 -16.581 1.00 43.38 108 ASP A CA 1
ATOM 821 C C . ASP A 1 108 ? -10.262 6.647 -17.814 1.00 43.38 108 ASP A C 1
ATOM 823 O O . ASP A 1 108 ? -10.608 6.403 -18.971 1.00 43.38 108 ASP A O 1
ATOM 827 N N . SER A 1 109 ? -9.271 7.508 -17.567 1.00 40.09 109 SER A N 1
ATOM 828 C CA . SER A 1 109 ? -8.416 8.030 -18.623 1.00 40.09 109 SER A CA 1
ATOM 829 C C . SER A 1 10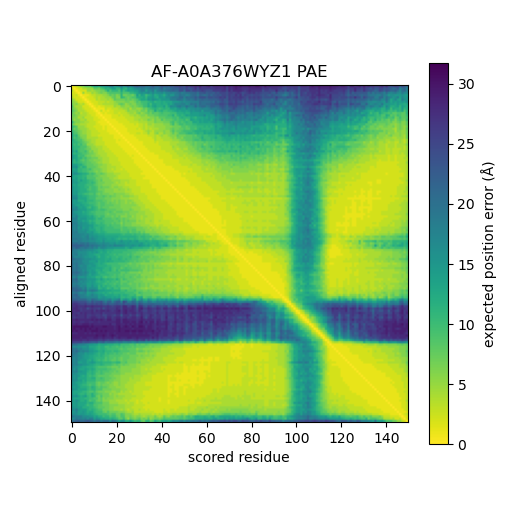9 ? -7.717 6.853 -19.301 1.00 40.09 109 SER A C 1
ATOM 831 O O . SER A 1 109 ? -6.954 6.124 -18.662 1.00 40.09 109 SER A O 1
ATOM 833 N N . ALA A 1 110 ? -7.988 6.675 -20.599 1.00 41.56 110 ALA A N 1
ATOM 834 C CA . ALA A 1 110 ? -7.362 5.664 -21.437 1.00 41.56 110 ALA A CA 1
ATOM 835 C C . ALA A 1 110 ? -5.854 5.651 -21.168 1.00 41.56 110 ALA A C 1
ATOM 837 O O . ALA A 1 110 ? -5.155 6.630 -21.438 1.00 41.56 110 ALA A O 1
ATOM 838 N N . THR A 1 111 ? -5.362 4.552 -20.588 1.00 43.25 111 T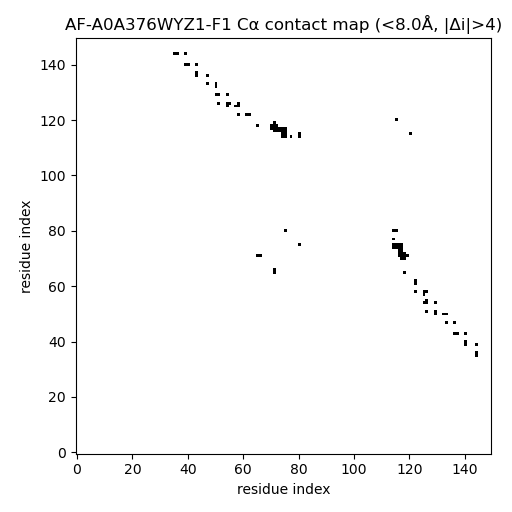HR A N 1
ATOM 839 C CA . THR A 1 111 ? -3.932 4.379 -20.352 1.00 43.25 111 THR A CA 1
ATOM 840 C C . THR A 1 111 ? -3.263 4.451 -21.716 1.00 43.25 111 THR A C 1
ATOM 842 O O . THR A 1 111 ? -3.489 3.588 -22.564 1.00 43.25 111 THR A O 1
ATOM 845 N N . THR A 1 112 ? -2.499 5.517 -21.960 1.00 39.69 112 THR A N 1
ATOM 846 C CA . THR A 1 112 ? -1.684 5.651 -23.168 1.00 39.69 112 THR A CA 1
ATOM 847 C C . THR A 1 112 ? -0.908 4.360 -23.376 1.00 39.69 112 THR A C 1
ATOM 849 O O . THR A 1 112 ? -0.363 3.818 -22.416 1.00 39.69 112 THR A O 1
ATOM 852 N N . THR A 1 113 ? -0.857 3.878 -24.618 1.00 51.16 113 THR A N 1
ATOM 853 C CA . THR A 1 113 ? -0.145 2.668 -25.054 1.00 51.16 113 THR A CA 1
ATOM 854 C C . THR A 1 113 ? 1.376 2.835 -24.911 1.00 51.16 113 THR A C 1
ATOM 856 O O . THR A 1 113 ? 2.120 2.769 -25.885 1.00 51.16 113 THR A O 1
ATOM 859 N N . SER A 1 114 ? 1.869 3.13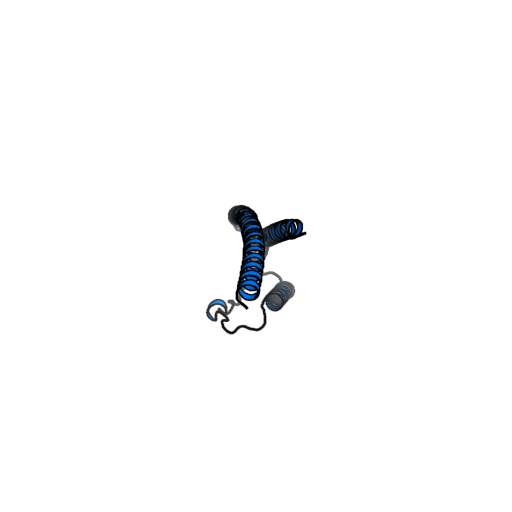4 -23.712 1.00 63.44 114 SER A N 1
ATOM 860 C CA . SER A 1 114 ? 3.290 3.207 -23.411 1.00 63.44 114 SER A CA 1
ATOM 861 C C . SER A 1 114 ? 3.766 1.822 -23.002 1.00 63.44 114 SER A C 1
ATOM 863 O O . SER A 1 114 ? 3.247 1.241 -22.049 1.00 63.44 114 SER A O 1
ATOM 865 N N . SER A 1 115 ? 4.758 1.297 -23.719 1.00 81.69 115 SER A N 1
ATOM 866 C CA . SER A 1 115 ? 5.461 0.086 -23.302 1.00 81.69 115 SER A CA 1
ATOM 867 C C . SER A 1 115 ? 6.151 0.341 -21.965 1.00 81.69 115 SER A C 1
ATOM 869 O O . SER A 1 115 ? 6.873 1.328 -21.834 1.00 81.69 115 SER A O 1
ATOM 871 N N . LEU A 1 116 ? 5.965 -0.560 -20.997 1.00 90.38 116 LEU A N 1
ATOM 872 C CA . LEU A 1 116 ? 6.724 -0.539 -19.748 1.00 90.38 116 LEU A CA 1
ATOM 873 C C . LEU A 1 116 ? 8.215 -0.710 -20.066 1.00 90.38 116 LEU A C 1
ATOM 875 O O . LEU A 1 116 ? 8.582 -1.650 -20.773 1.00 90.38 116 LEU A O 1
ATOM 879 N N . THR A 1 117 ? 9.070 0.170 -19.551 1.00 93.94 117 THR A N 1
ATOM 880 C CA . THR A 1 117 ? 10.532 0.048 -19.681 1.00 93.94 117 THR A CA 1
ATOM 881 C C . THR A 1 117 ? 11.169 -0.528 -18.420 1.00 93.94 117 THR A C 1
ATOM 883 O O . THR A 1 117 ? 10.567 -0.515 -17.341 1.00 93.94 117 THR A O 1
ATOM 886 N N . TYR A 1 118 ? 12.406 -1.023 -18.523 1.00 94.12 118 TYR A N 1
ATOM 887 C CA . TYR A 1 118 ? 13.120 -1.563 -17.358 1.00 94.12 118 TYR A CA 1
ATOM 888 C C . TYR A 1 118 ? 13.292 -0.531 -16.242 1.00 94.12 118 TYR A C 1
ATOM 890 O O . TYR A 1 118 ? 13.072 -0.852 -15.075 1.00 94.12 118 TYR A O 1
ATOM 898 N N . CYS A 1 119 ? 13.622 0.718 -16.572 1.00 93.81 119 CYS A N 1
ATOM 899 C CA . CYS A 1 119 ? 13.719 1.762 -15.557 1.00 93.81 119 CYS A CA 1
ATOM 900 C C . CYS A 1 119 ? 12.378 2.083 -14.914 1.00 93.81 119 CYS A C 1
ATOM 902 O O . CYS A 1 119 ? 12.320 2.249 -13.699 1.00 93.81 119 CYS A O 1
ATOM 904 N N . GLN A 1 120 ? 11.298 2.149 -15.698 1.00 92.81 120 GLN A N 1
ATOM 905 C CA . GLN A 1 120 ? 9.967 2.323 -15.126 1.00 92.81 120 GLN A CA 1
ATOM 906 C C . GLN A 1 120 ? 9.655 1.175 -14.163 1.00 92.81 120 GLN A C 1
ATOM 908 O O . GLN A 1 120 ? 9.290 1.439 -13.025 1.00 92.81 120 GLN A O 1
ATOM 913 N N . ALA A 1 121 ? 9.898 -0.080 -14.549 1.00 93.31 121 ALA A N 1
ATOM 914 C CA . ALA A 1 121 ? 9.682 -1.224 -13.666 1.00 93.31 121 ALA A CA 1
ATOM 915 C C . ALA A 1 121 ? 10.480 -1.111 -12.352 1.00 93.31 121 ALA A C 1
ATOM 917 O O . ALA A 1 121 ? 9.913 -1.275 -11.273 1.00 93.31 121 ALA A O 1
ATOM 918 N N . VAL A 1 122 ? 11.769 -0.762 -12.421 1.00 94.75 122 VAL A N 1
ATOM 919 C CA . VAL A 1 122 ? 12.622 -0.593 -11.229 1.00 94.75 122 VAL A CA 1
ATOM 920 C C . VAL A 1 122 ? 12.138 0.560 -10.345 1.00 94.75 122 VAL A C 1
ATOM 922 O O . VAL A 1 122 ? 12.057 0.407 -9.125 1.00 94.75 122 VAL A O 1
ATOM 925 N N . LEU A 1 123 ? 11.759 1.694 -10.940 1.00 95.50 123 LEU A N 1
ATOM 926 C CA . LEU A 1 123 ? 11.266 2.864 -10.207 1.00 95.50 123 LEU A CA 1
ATOM 927 C C . LEU A 1 123 ? 9.942 2.603 -9.475 1.00 95.50 123 LEU A C 1
ATOM 929 O O . LEU A 1 123 ? 9.637 3.315 -8.522 1.00 95.50 123 LEU A O 1
ATOM 933 N N . TRP A 1 124 ? 9.174 1.586 -9.876 1.00 93.88 124 TRP A N 1
ATOM 934 C CA . TRP A 1 124 ? 7.926 1.195 -9.213 1.00 93.88 124 TRP A CA 1
ATOM 935 C C . TRP A 1 124 ? 8.127 0.263 -8.012 1.00 93.88 124 TRP A C 1
ATOM 937 O O . TRP A 1 124 ? 7.243 0.182 -7.157 1.00 93.88 124 TRP A O 1
ATOM 947 N N . ILE A 1 125 ? 9.283 -0.402 -7.887 1.00 95.19 125 ILE A N 1
ATOM 948 C CA . ILE A 1 125 ? 9.538 -1.360 -6.796 1.00 95.19 125 ILE A CA 1
ATOM 949 C C . ILE A 1 125 ? 9.470 -0.667 -5.433 1.00 95.19 125 ILE A C 1
ATOM 951 O O . ILE A 1 125 ? 8.821 -1.166 -4.515 1.00 95.19 125 ILE A O 1
ATOM 955 N N . LYS A 1 126 ? 10.116 0.493 -5.283 1.00 95.94 126 LYS A N 1
ATOM 956 C CA . LYS A 1 126 ? 10.148 1.201 -3.998 1.00 95.94 126 LYS A CA 1
ATOM 957 C C . LYS A 1 126 ? 8.759 1.715 -3.569 1.00 95.94 126 LYS A C 1
ATOM 959 O O . LYS A 1 126 ? 8.377 1.400 -2.441 1.00 95.94 126 LYS A O 1
ATOM 964 N N . PRO A 1 127 ? 7.972 2.390 -4.432 1.00 96.44 127 PRO A N 1
ATOM 965 C CA . PRO A 1 127 ? 6.578 2.724 -4.137 1.00 96.44 127 PRO A CA 1
ATOM 966 C C . PRO A 1 127 ? 5.714 1.510 -3.778 1.00 96.44 127 PRO A C 1
ATOM 968 O O . PRO A 1 127 ? 4.901 1.587 -2.859 1.00 96.44 127 PRO A O 1
ATOM 971 N N . LEU A 1 128 ? 5.906 0.370 -4.454 1.00 95.19 128 LEU A N 1
ATOM 972 C CA . LEU A 1 128 ? 5.177 -0.861 -4.141 1.00 95.19 128 LEU A CA 1
ATOM 973 C C . LEU A 1 128 ? 5.503 -1.376 -2.731 1.00 95.19 128 LEU A C 1
ATOM 975 O O . LEU A 1 128 ? 4.596 -1.711 -1.970 1.00 95.19 128 LEU A O 1
ATOM 979 N N . LEU A 1 129 ? 6.786 -1.413 -2.361 1.00 97.75 129 LEU A N 1
ATOM 980 C CA . LEU A 1 129 ? 7.207 -1.814 -1.016 1.00 97.75 129 LEU A CA 1
ATOM 981 C C . LEU A 1 129 ? 6.671 -0.856 0.057 1.00 97.75 129 LEU A C 1
ATOM 983 O O . LEU A 1 129 ? 6.209 -1.316 1.099 1.00 97.75 129 LEU A O 1
ATOM 987 N N . ALA A 1 130 ? 6.664 0.449 -0.219 1.00 97.88 130 ALA A N 1
ATOM 988 C CA . ALA A 1 130 ? 6.084 1.455 0.667 1.00 97.88 130 ALA A CA 1
ATOM 989 C C . ALA A 1 130 ? 4.572 1.245 0.866 1.00 97.88 130 ALA A C 1
ATOM 991 O O . ALA A 1 130 ? 4.081 1.292 1.994 1.00 97.88 130 ALA A O 1
ATOM 992 N N . ALA A 1 131 ? 3.829 0.935 -0.201 1.00 96.38 131 ALA A N 1
ATOM 993 C CA . ALA A 1 131 ? 2.407 0.611 -0.104 1.00 96.38 131 ALA A CA 1
ATOM 994 C C . ALA A 1 131 ? 2.152 -0.638 0.763 1.00 96.38 131 ALA A C 1
ATOM 996 O O . ALA A 1 131 ? 1.241 -0.634 1.594 1.00 96.38 131 ALA A O 1
ATOM 997 N N . ILE A 1 132 ? 2.979 -1.680 0.619 1.00 96.56 132 ILE A N 1
ATOM 998 C CA . ILE A 1 132 ? 2.901 -2.899 1.442 1.00 96.56 132 ILE A CA 1
ATOM 999 C C . ILE A 1 132 ? 3.206 -2.589 2.914 1.00 96.56 132 ILE A C 1
ATOM 1001 O O . ILE A 1 132 ? 2.493 -3.052 3.804 1.00 96.56 132 ILE A O 1
ATOM 1005 N N . GLU A 1 133 ? 4.237 -1.790 3.189 1.00 98.06 133 GLU A N 1
ATOM 1006 C CA . GLU A 1 133 ? 4.591 -1.375 4.549 1.00 98.06 133 GLU A CA 1
ATOM 1007 C C . GLU A 1 133 ? 3.450 -0.589 5.213 1.00 98.06 133 GLU A C 1
ATOM 1009 O O . GLU A 1 133 ? 3.050 -0.898 6.339 1.00 98.06 133 GLU A O 1
ATOM 1014 N N . LYS A 1 134 ? 2.841 0.353 4.485 1.00 97.69 134 LYS A N 1
ATOM 1015 C CA . LYS A 1 134 ? 1.676 1.119 4.952 1.00 97.69 134 LYS A CA 1
ATOM 1016 C C . LYS A 1 134 ? 0.479 0.223 5.263 1.00 97.69 134 LYS A C 1
ATOM 1018 O O . LYS A 1 134 ? -0.141 0.386 6.317 1.00 97.69 134 LYS A O 1
ATOM 1023 N N . ALA A 1 135 ? 0.179 -0.735 4.386 1.00 95.94 135 ALA A N 1
ATOM 1024 C CA . ALA A 1 135 ? -0.890 -1.707 4.606 1.00 95.94 135 ALA A CA 1
ATOM 1025 C C . ALA A 1 135 ? -0.620 -2.575 5.849 1.00 95.94 135 ALA A C 1
ATOM 1027 O O . ALA A 1 135 ? -1.522 -2.813 6.655 1.00 95.94 135 ALA A O 1
ATOM 1028 N N . ASN A 1 136 ? 0.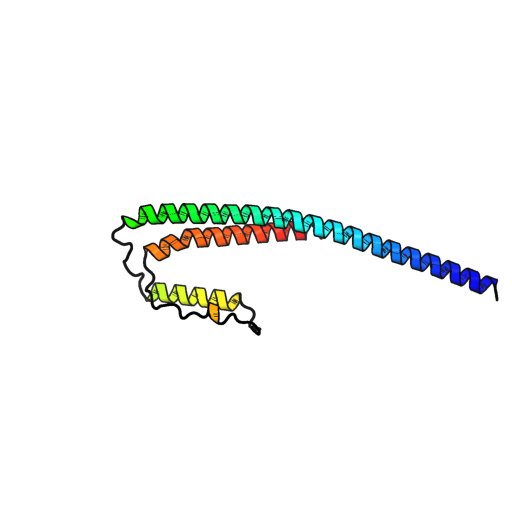632 -2.991 6.063 1.00 97.69 136 ASN A N 1
ATOM 1029 C CA . ASN A 1 136 ? 1.029 -3.741 7.255 1.00 97.69 136 ASN A CA 1
ATOM 1030 C C . ASN A 1 136 ? 0.879 -2.913 8.540 1.00 97.69 136 ASN A C 1
ATOM 1032 O O . ASN A 1 136 ? 0.374 -3.437 9.535 1.00 97.69 136 ASN A O 1
ATOM 1036 N N . ASN A 1 137 ? 1.245 -1.629 8.520 1.00 96.81 137 ASN A N 1
ATOM 1037 C CA . ASN A 1 137 ? 1.060 -0.725 9.661 1.00 96.81 137 ASN A CA 1
ATOM 1038 C C . ASN A 1 137 ? -0.421 -0.515 9.997 1.00 96.81 137 ASN A C 1
ATOM 1040 O O . ASN A 1 137 ? -0.796 -0.534 11.170 1.00 96.81 137 ASN A O 1
ATOM 1044 N N . GLN A 1 138 ? -1.273 -0.359 8.980 1.00 95.75 138 GLN A N 1
ATOM 1045 C CA . GLN A 1 138 ? -2.726 -0.272 9.162 1.00 95.75 138 GLN A CA 1
ATOM 1046 C C . GLN A 1 138 ? -3.286 -1.555 9.777 1.00 95.75 138 GLN A C 1
ATOM 1048 O O . GLN A 1 138 ? -4.031 -1.502 10.755 1.00 95.75 138 GLN A O 1
ATOM 1053 N N . LEU A 1 139 ? -2.882 -2.717 9.261 1.00 97.06 139 LEU A N 1
ATOM 1054 C CA . LEU A 1 139 ? -3.313 -4.007 9.792 1.00 97.06 139 LEU A CA 1
ATOM 1055 C C . LEU A 1 139 ? -2.822 -4.233 11.230 1.00 97.06 139 LEU A C 1
ATOM 1057 O O . LEU A 1 139 ? -3.551 -4.798 12.046 1.00 97.06 139 LEU A O 1
ATOM 1061 N N . ALA A 1 140 ? -1.612 -3.781 11.563 1.00 96.38 140 ALA A N 1
ATOM 1062 C CA . ALA A 1 140 ? -1.096 -3.808 12.928 1.00 96.38 140 ALA A CA 1
ATOM 1063 C C . ALA A 1 140 ? -1.945 -2.938 13.871 1.00 96.38 140 ALA A C 1
ATOM 1065 O O . ALA A 1 140 ? -2.363 -3.433 14.919 1.00 96.38 140 ALA A O 1
ATOM 1066 N N . GLY A 1 141 ? -2.282 -1.709 13.465 1.00 95.19 141 GLY A N 1
ATOM 1067 C CA . GLY A 1 141 ? -3.162 -0.822 14.233 1.00 95.19 141 GLY A CA 1
ATOM 1068 C C . GLY A 1 141 ? -4.560 -1.411 14.446 1.00 95.19 141 GLY A C 1
ATOM 1069 O O . GLY A 1 141 ? -5.063 -1.425 15.569 1.00 95.19 141 GLY A O 1
ATOM 1070 N N . ILE A 1 142 ? -5.164 -1.999 13.406 1.00 94.75 142 ILE A N 1
ATOM 1071 C CA . ILE A 1 142 ? -6.463 -2.694 13.510 1.00 94.75 142 ILE A CA 1
ATOM 1072 C C . ILE A 1 142 ? -6.389 -3.861 14.505 1.00 94.75 142 ILE A C 1
ATOM 1074 O O . ILE A 1 142 ? -7.286 -4.037 15.328 1.00 94.75 142 ILE A O 1
ATOM 1078 N N . ARG A 1 143 ? -5.315 -4.658 14.472 1.00 95.06 143 ARG A N 1
ATOM 1079 C CA . ARG A 1 143 ? -5.128 -5.766 15.425 1.00 95.06 143 ARG A CA 1
ATOM 1080 C C . ARG A 1 143 ? -4.988 -5.267 16.861 1.00 95.06 143 ARG A C 1
ATOM 1082 O O . ARG A 1 143 ? -5.492 -5.914 17.774 1.00 95.06 143 ARG A O 1
ATOM 1089 N N . GLU A 1 144 ? -4.294 -4.154 17.079 1.00 93.69 144 GLU A N 1
ATOM 1090 C CA . GLU A 1 144 ? -4.153 -3.545 18.406 1.00 93.69 144 GLU A CA 1
ATOM 1091 C C . GLU A 1 144 ? -5.495 -3.042 18.942 1.00 93.69 144 GLU A C 1
ATOM 1093 O O . GLU A 1 144 ? -5.863 -3.316 20.089 1.00 93.69 144 GLU A O 1
ATOM 1098 N N . ILE A 1 145 ? -6.253 -2.374 18.077 1.00 91.06 145 ILE A N 1
ATOM 1099 C CA . ILE A 1 145 ? -7.627 -1.955 18.321 1.00 91.06 145 ILE A CA 1
ATOM 1100 C C . ILE A 1 145 ? -8.503 -3.144 18.740 1.00 91.06 145 ILE A C 1
ATOM 1102 O O . ILE A 1 145 ? -9.167 -3.063 19.774 1.00 91.06 145 ILE A O 1
ATOM 1106 N N . GLU A 1 146 ? -8.483 -4.243 17.983 1.00 91.19 146 GLU A N 1
ATOM 1107 C CA . GLU A 1 146 ? -9.351 -5.397 18.240 1.00 91.19 146 GLU A CA 1
ATOM 1108 C C . GLU A 1 146 ? -8.985 -6.103 19.552 1.00 91.19 146 GLU A C 1
ATOM 1110 O O . GLU A 1 146 ? -9.860 -6.495 20.319 1.00 91.19 146 GLU A O 1
ATOM 1115 N N . LYS A 1 147 ? -7.690 -6.176 19.884 1.00 89.19 147 LYS A N 1
ATOM 1116 C CA . LYS A 1 147 ? -7.214 -6.766 21.147 1.00 89.19 147 LYS A CA 1
ATOM 1117 C C . LYS A 1 147 ? -7.742 -6.088 22.407 1.00 89.19 147 LYS A C 1
ATOM 1119 O O . LYS A 1 147 ? -7.746 -6.730 23.443 1.00 89.19 147 LYS A O 1
ATOM 1124 N N . GLY A 1 148 ? -8.117 -4.811 22.354 1.00 79.56 148 GLY A N 1
ATOM 1125 C CA . GLY A 1 148 ? -8.718 -4.137 23.516 1.00 79.56 148 GLY A CA 1
ATOM 1126 C C . GLY A 1 148 ? -10.223 -3.957 23.427 1.00 79.56 148 GLY A C 1
ATOM 1127 O O . GLY A 1 148 ? -10.785 -3.270 24.273 1.00 79.56 148 GLY A O 1
ATOM 1128 N N . ARG A 1 149 ? -10.860 -4.530 22.400 1.00 78.94 149 ARG A N 1
ATOM 1129 C CA . ARG A 1 149 ? -12.300 -4.804 22.413 1.00 78.94 149 ARG A CA 1
ATOM 1130 C C . ARG A 1 149 ? -12.628 -6.109 23.147 1.00 78.94 149 ARG A C 1
ATOM 1132 O O . ARG A 1 149 ? -13.757 -6.233 23.614 1.00 78.94 149 ARG A O 1
ATOM 1139 N N . GLN A 1 150 ? -11.684 -7.057 23.180 1.00 59.97 150 GLN A N 1
ATOM 1140 C CA . GLN A 1 150 ? -11.733 -8.292 23.978 1.00 59.97 150 GLN A CA 1
ATOM 1141 C C . GLN A 1 150 ? -11.414 -7.998 25.443 1.00 59.97 150 GLN A C 1
ATOM 1143 O O . GLN A 1 150 ? -12.037 -8.658 26.301 1.00 59.97 150 GLN A O 1
#

Sequence (150 aa):
MLLGRLANSAAGQKKAEQEVDGQRQVIAAQAFNINRFNQIADYTNRNNSLIDANSDNTVIEYREILRREKTCDLPVPADVAGGLLEYTNRLRASAMHTDSGDADAAGDSATTTSSLTYCQAVLWIKPLLAAIEKANNQLAGIREIEKGRQ

Mean predicted aligned error: 9.41 Å

pLDDT: mean 86.57, std 14.84, range [39.69, 98.06]

Foldseek 3Di:
DVVVVVVVVVVVVVVVVVVVVVVVVVVVVVVVLVVLLVVLVVVLVVVLVVLVVVLVVVLVVLCVVLVPPPQFAPFDPPVVQVVVVVVVVVVVVVPDDPPCPPDPVVVVPPDPPDGQGPSNVVSVPSVVVSVVVSVVSVVVSVVVSVVVVD

Radius of gyration: 28.22 Å; Cα contacts (8 Å, |Δi|>4): 52; chains: 1; bounding box: 79×22×73 Å